Protein AF-A0A956H2G9-F1 (afdb_monomer_lite)

pLDDT: mean 86.88, std 14.09, range [49.81, 97.81]

Sequence (100 aa):
MPDQLQQAVLSLVERSGDGGVTMGKIVDSLVADGADEQAVELAIWDLIQRRRLTPNGFVCRKVRKSSGDTRSYEFVLIPWSPALDAQLELDLRHDKSQVR

Radius of gyration: 16.81 Å; chains: 1; bounding box: 60×24×40 Å

Secondary structure (DSSP, 8-state):
-HHHHHHHHHHHHHHHGGG-EEHHHHHHHHHHTT--HHHHHHHHHHHHHTTSEEEEEEEEEEEEETTEEEEEEEEEEEE--HHHHGGG------------

Structure (mmCIF, N/CA/C/O backbone):
data_AF-A0A956H2G9-F1
#
_entry.id   AF-A0A956H2G9-F1
#
loop_
_atom_site.group_PDB
_atom_site.id
_atom_site.type_symbol
_atom_site.label_atom_id
_atom_site.label_alt_id
_atom_site.label_comp_id
_atom_site.label_asym_id
_atom_site.label_entity_id
_atom_site.label_seq_id
_atom_site.pdbx_PDB_ins_code
_atom_site.Cartn_x
_atom_site.Cartn_y
_atom_site.Cartn_z
_atom_site.occupancy
_atom_site.B_iso_or_equiv
_atom_site.auth_seq_id
_atom_site.auth_comp_id
_atom_site.auth_asym_id
_atom_site.auth_atom_id
_atom_site.pdbx_PDB_model_num
ATOM 1 N N . MET A 1 1 ? -14.183 -13.835 -3.876 1.00 54.66 1 MET A N 1
ATOM 2 C CA . MET A 1 1 ? -14.185 -12.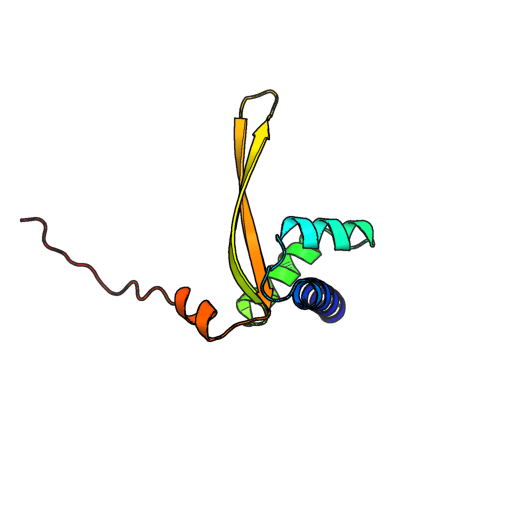667 -2.969 1.00 54.66 1 MET A CA 1
ATOM 3 C C . MET A 1 1 ? -12.803 -12.058 -2.722 1.00 54.66 1 MET A C 1
ATOM 5 O O . MET A 1 1 ? -12.757 -10.837 -2.796 1.00 54.66 1 MET A O 1
ATOM 9 N N . PRO A 1 2 ? -11.689 -12.802 -2.507 1.00 61.91 2 PRO A N 1
ATOM 10 C CA . PRO A 1 2 ? -10.349 -12.187 -2.441 1.00 61.91 2 PRO A CA 1
ATOM 11 C C . PRO A 1 2 ? -10.011 -11.339 -3.679 1.00 61.91 2 PRO A C 1
ATOM 13 O O . PRO A 1 2 ? -9.456 -10.253 -3.543 1.00 61.91 2 PRO A O 1
ATOM 16 N N . ASP A 1 3 ? -10.466 -11.760 -4.862 1.00 80.31 3 ASP A N 1
ATOM 17 C CA . ASP A 1 3 ? -10.247 -11.008 -6.101 1.00 80.31 3 ASP A CA 1
ATOM 18 C C . ASP A 1 3 ? -10.872 -9.605 -6.086 1.00 80.31 3 ASP A C 1
ATOM 20 O O . ASP A 1 3 ? -10.249 -8.669 -6.570 1.00 80.31 3 ASP A O 1
ATOM 24 N N . GLN A 1 4 ? -12.062 -9.408 -5.504 1.00 91.81 4 GLN A N 1
ATOM 25 C CA . GLN A 1 4 ? -12.719 -8.091 -5.504 1.00 91.81 4 GLN A CA 1
ATOM 26 C C . GLN A 1 4 ? -11.958 -7.083 -4.637 1.00 91.81 4 GLN A C 1
ATOM 28 O O . GLN A 1 4 ? -11.782 -5.933 -5.037 1.00 91.81 4 GLN A O 1
ATOM 33 N N . LEU A 1 5 ? -11.471 -7.525 -3.474 1.00 94.75 5 LEU A N 1
ATOM 34 C CA . LEU A 1 5 ? -10.682 -6.680 -2.584 1.00 94.75 5 LEU A CA 1
ATOM 35 C C . LEU A 1 5 ? -9.337 -6.320 -3.222 1.00 94.75 5 LEU A C 1
ATOM 37 O O . LEU A 1 5 ? -8.932 -5.161 -3.209 1.00 94.75 5 LEU A O 1
ATOM 41 N N . GLN A 1 6 ? -8.689 -7.291 -3.867 1.00 96.00 6 GLN A N 1
ATOM 42 C CA . GLN A 1 6 ? -7.461 -7.059 -4.624 1.00 96.00 6 GLN A CA 1
ATOM 43 C C . GLN A 1 6 ? -7.665 -6.075 -5.781 1.00 96.00 6 GLN A C 1
ATOM 45 O O . GLN A 1 6 ? -6.847 -5.176 -5.965 1.00 96.00 6 GLN A O 1
ATOM 50 N N . GLN A 1 7 ? -8.768 -6.186 -6.530 1.00 96.50 7 GLN A N 1
ATOM 51 C CA . GLN A 1 7 ? -9.097 -5.215 -7.579 1.00 96.50 7 GLN A CA 1
ATOM 52 C C . GLN A 1 7 ? -9.329 -3.809 -7.012 1.00 96.50 7 GLN A C 1
ATOM 54 O O . GLN A 1 7 ? -8.901 -2.828 -7.621 1.00 96.50 7 GLN A O 1
ATOM 59 N N . ALA A 1 8 ? -9.961 -3.689 -5.841 1.00 96.88 8 ALA A N 1
ATOM 60 C CA . ALA A 1 8 ? -10.164 -2.397 -5.191 1.00 96.88 8 ALA A CA 1
ATOM 61 C C . ALA A 1 8 ? -8.832 -1.755 -4.759 1.00 96.88 8 ALA A C 1
ATOM 63 O O . ALA A 1 8 ? -8.614 -0.568 -5.015 1.00 96.88 8 ALA A O 1
ATOM 64 N N . VAL A 1 9 ? -7.916 -2.547 -4.187 1.00 97.19 9 VAL A N 1
ATOM 65 C CA . VAL A 1 9 ? -6.550 -2.105 -3.854 1.00 97.19 9 VAL A CA 1
ATOM 66 C C . VAL A 1 9 ? -5.812 -1.636 -5.109 1.00 97.19 9 VAL A C 1
ATOM 68 O O . VAL A 1 9 ? -5.293 -0.520 -5.126 1.00 97.19 9 VAL A O 1
ATOM 71 N N . LEU A 1 10 ? -5.802 -2.443 -6.175 1.00 96.88 10 LEU A N 1
ATOM 72 C CA . LEU A 1 10 ? -5.156 -2.078 -7.441 1.00 96.88 10 LEU A CA 1
ATOM 73 C C . LEU A 1 10 ? -5.719 -0.772 -8.000 1.00 96.88 10 LEU A C 1
ATOM 75 O O . LEU A 1 10 ? -4.958 0.136 -8.319 1.00 96.88 10 LEU A O 1
ATOM 79 N N . SER A 1 11 ? -7.044 -0.629 -8.001 1.00 96.31 11 SER A N 1
ATOM 80 C CA . SER A 1 11 ? -7.715 0.581 -8.479 1.00 96.31 11 SER A CA 1
ATOM 81 C C . SER A 1 11 ? -7.304 1.834 -7.692 1.00 96.31 11 SER A C 1
ATOM 83 O O . SER A 1 11 ? -7.177 2.913 -8.267 1.00 96.31 11 SER A O 1
ATOM 85 N N . LEU A 1 12 ? -7.113 1.731 -6.371 1.00 96.50 12 LEU A N 1
ATOM 86 C CA . LEU A 1 12 ? -6.651 2.847 -5.532 1.00 96.50 12 LEU A CA 1
ATOM 87 C C . LEU A 1 12 ? -5.209 3.253 -5.854 1.00 96.50 12 LEU A C 1
ATOM 89 O O . LEU A 1 12 ? -4.896 4.447 -5.921 1.00 96.50 12 LEU A O 1
ATOM 93 N N . VAL A 1 13 ? -4.344 2.264 -6.060 1.00 96.19 13 VAL A N 1
ATOM 94 C CA . VAL A 1 13 ? -2.932 2.483 -6.373 1.00 96.19 13 VAL A CA 1
ATOM 95 C C . VAL A 1 13 ? -2.778 3.077 -7.776 1.00 96.19 13 VAL A C 1
ATOM 97 O O . VAL A 1 13 ? -2.087 4.080 -7.938 1.00 96.19 13 VAL A O 1
ATOM 100 N N . GLU A 1 14 ? -3.488 2.539 -8.770 1.00 94.44 14 GLU A N 1
ATOM 101 C CA . GLU A 1 14 ? -3.481 3.031 -10.155 1.00 94.44 14 GLU A CA 1
ATOM 102 C C . GLU A 1 14 ? -3.927 4.495 -10.254 1.00 94.44 14 GLU A C 1
ATOM 104 O O . GLU A 1 14 ? -3.295 5.287 -10.950 1.00 94.44 14 GLU A O 1
ATOM 109 N N . ARG A 1 15 ? -4.957 4.897 -9.494 1.00 94.06 15 ARG A N 1
ATOM 110 C CA . ARG A 1 15 ? -5.403 6.302 -9.432 1.00 94.06 15 ARG A CA 1
ATOM 111 C C . ARG A 1 15 ? -4.345 7.264 -8.886 1.00 94.06 15 ARG A C 1
ATOM 113 O O . ARG A 1 15 ? -4.420 8.455 -9.171 1.00 94.06 15 ARG A O 1
ATOM 120 N N . SER A 1 16 ? -3.404 6.772 -8.083 1.00 90.00 16 SER A N 1
ATOM 121 C CA . SER A 1 16 ? -2.352 7.592 -7.471 1.00 90.00 16 SER A CA 1
ATOM 122 C C . SER A 1 16 ? -1.120 7.744 -8.378 1.00 90.00 16 SER A C 1
ATOM 124 O O . SER A 1 16 ? -0.300 8.633 -8.145 1.00 90.00 16 SER A O 1
ATOM 126 N N . GLY A 1 17 ? -1.009 6.918 -9.428 1.00 82.62 17 GLY A N 1
ATOM 127 C CA . GLY A 1 17 ? 0.079 6.955 -10.407 1.00 82.62 17 GLY A CA 1
ATOM 128 C C . GLY A 1 17 ? 1.468 6.826 -9.775 1.00 82.62 17 GLY A C 1
ATOM 129 O O . GLY A 1 17 ? 1.650 6.155 -8.758 1.00 82.62 17 GLY A O 1
ATOM 130 N N . ASP A 1 18 ? 2.448 7.513 -10.364 1.00 81.12 18 ASP A N 1
ATOM 131 C CA . ASP A 1 18 ? 3.862 7.437 -9.964 1.00 81.12 18 ASP A CA 1
ATOM 132 C C . ASP A 1 18 ? 4.147 8.013 -8.566 1.00 81.12 18 ASP A C 1
ATOM 134 O O . ASP A 1 18 ? 5.189 7.727 -7.976 1.00 81.12 18 ASP A O 1
ATOM 138 N N . GLY A 1 19 ? 3.225 8.810 -8.013 1.00 86.00 19 GLY A N 1
ATOM 139 C CA . GLY A 1 19 ? 3.339 9.353 -6.655 1.00 86.00 19 GLY A CA 1
ATOM 140 C C . GLY A 1 19 ? 3.099 8.312 -5.559 1.00 86.00 19 GLY A C 1
ATOM 141 O O . GLY A 1 19 ? 3.509 8.519 -4.416 1.00 86.00 19 GLY A O 1
ATOM 142 N N . GLY A 1 20 ? 2.459 7.193 -5.909 1.00 93.25 20 GLY A N 1
ATOM 143 C CA . GLY A 1 20 ? 2.133 6.112 -4.992 1.00 93.25 20 GLY A CA 1
ATOM 144 C C . GLY A 1 20 ? 1.132 6.490 -3.902 1.00 93.25 20 GLY A C 1
ATOM 145 O O . GLY A 1 20 ? 0.652 7.619 -3.780 1.00 93.25 20 GLY A O 1
ATOM 146 N N . VAL A 1 21 ? 0.782 5.498 -3.095 1.00 96.62 21 VAL A N 1
ATOM 147 C CA . VAL A 1 21 ? -0.170 5.635 -1.995 1.00 96.62 21 VAL A CA 1
ATOM 148 C C . VAL A 1 21 ? 0.347 4.880 -0.780 1.00 96.62 21 VAL A C 1
ATOM 150 O O . VAL A 1 21 ? 0.888 3.784 -0.905 1.00 96.62 21 V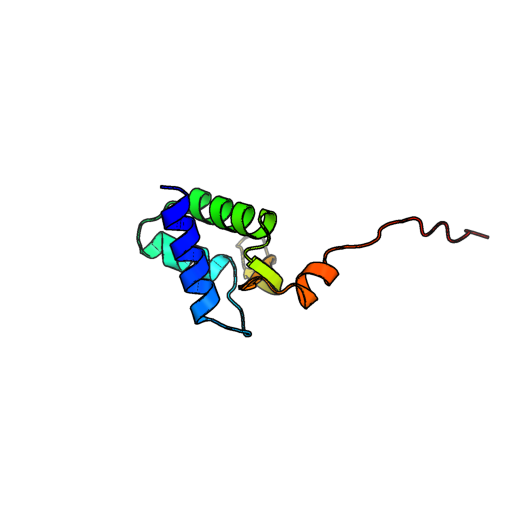AL A O 1
ATOM 153 N N . THR A 1 22 ? 0.224 5.467 0.409 1.00 96.38 22 THR A N 1
ATOM 154 C CA . THR A 1 22 ? 0.658 4.771 1.624 1.00 96.38 22 THR A CA 1
ATOM 155 C C . THR A 1 22 ? -0.281 3.609 1.936 1.00 96.38 22 THR A C 1
ATOM 157 O O . THR A 1 22 ? -1.489 3.710 1.700 1.00 96.38 22 THR A O 1
ATOM 160 N N . MET A 1 23 ? 0.255 2.519 2.492 1.00 95.94 23 MET A N 1
ATOM 161 C CA . MET A 1 23 ? -0.553 1.366 2.911 1.00 95.94 23 MET A CA 1
ATOM 162 C C . MET A 1 23 ? -1.718 1.776 3.815 1.00 95.94 23 MET A C 1
ATOM 164 O O . MET A 1 23 ? -2.849 1.376 3.555 1.00 95.94 23 MET A O 1
ATOM 168 N N . GLY A 1 24 ? -1.472 2.640 4.805 1.00 95.75 24 GLY A N 1
ATOM 169 C CA . GLY A 1 24 ? -2.511 3.124 5.709 1.00 95.75 24 GLY A CA 1
ATOM 170 C C . GLY A 1 24 ? -3.641 3.842 4.975 1.00 95.75 24 GLY A C 1
ATOM 171 O O . GLY A 1 24 ? -4.801 3.582 5.251 1.00 95.75 24 GLY A O 1
ATOM 172 N N . LYS A 1 25 ? -3.341 4.654 3.951 1.00 96.38 25 LYS A N 1
ATOM 173 C CA . LYS A 1 25 ? -4.383 5.341 3.169 1.00 96.38 25 LYS A CA 1
ATOM 174 C C . LYS A 1 25 ? -5.250 4.368 2.359 1.00 96.38 25 LYS A C 1
ATOM 176 O O . LYS A 1 25 ? -6.430 4.644 2.154 1.00 96.38 25 LYS A O 1
ATOM 181 N N . ILE A 1 26 ? -4.685 3.254 1.887 1.00 97.56 26 ILE A N 1
ATOM 182 C CA . ILE A 1 26 ? -5.460 2.193 1.224 1.00 97.56 26 ILE A CA 1
ATOM 183 C C . ILE A 1 26 ? -6.390 1.523 2.237 1.00 97.56 26 ILE A C 1
ATOM 185 O O . ILE A 1 26 ? -7.584 1.397 1.969 1.00 97.56 26 ILE A O 1
ATOM 189 N N . VAL A 1 27 ? -5.842 1.125 3.389 1.00 97.56 27 VAL A N 1
ATOM 190 C CA . VAL A 1 27 ? -6.590 0.480 4.476 1.00 97.56 27 VAL A CA 1
ATOM 191 C C . VAL A 1 27 ? -7.730 1.379 4.946 1.00 97.56 27 VAL A C 1
ATOM 193 O O . VAL A 1 27 ? -8.882 0.963 4.877 1.00 97.56 27 VAL A O 1
ATOM 196 N N . ASP A 1 28 ? -7.436 2.633 5.293 1.00 97.38 28 ASP A N 1
ATOM 197 C CA . ASP A 1 28 ? -8.422 3.623 5.737 1.00 97.38 28 ASP A CA 1
ATOM 198 C C . ASP A 1 28 ? -9.568 3.779 4.724 1.00 97.38 28 ASP A C 1
ATOM 200 O O . ASP A 1 28 ? -10.738 3.806 5.104 1.00 97.38 28 ASP A O 1
ATOM 204 N N . SER A 1 29 ? -9.247 3.856 3.424 1.00 97.69 29 SER A N 1
ATOM 205 C CA . SER A 1 29 ? -10.255 4.014 2.370 1.00 97.69 29 SER A CA 1
ATOM 206 C C . SER A 1 29 ? -11.178 2.802 2.267 1.00 97.69 29 SER A C 1
ATOM 208 O O . SER A 1 29 ? -12.382 2.975 2.131 1.00 97.69 29 SER A O 1
ATOM 210 N N . LEU A 1 30 ? -10.634 1.583 2.310 1.00 97.56 30 LEU A N 1
ATOM 211 C CA . LEU A 1 30 ? -11.431 0.366 2.132 1.00 97.56 30 LEU A CA 1
ATOM 212 C C . LEU A 1 30 ? -12.204 -0.009 3.401 1.00 97.56 30 LEU A C 1
ATOM 214 O O . LEU A 1 30 ? -13.322 -0.511 3.306 1.00 97.56 30 LEU A O 1
ATOM 218 N N . VAL A 1 31 ? -11.654 0.280 4.582 1.00 97.81 31 VAL A N 1
ATOM 219 C CA . VAL A 1 31 ? -12.365 0.129 5.860 1.00 97.81 31 VAL A CA 1
ATOM 220 C C . VAL A 1 31 ? -13.537 1.107 5.943 1.00 97.81 31 VAL A C 1
ATOM 222 O O . VAL A 1 31 ? -14.621 0.720 6.376 1.00 97.81 31 VAL A O 1
ATOM 225 N N . ALA A 1 32 ? -13.370 2.347 5.466 1.00 97.38 32 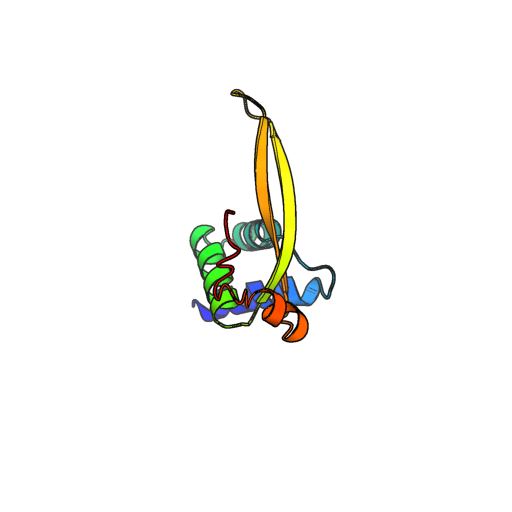ALA A N 1
ATOM 226 C CA . ALA A 1 32 ? -14.474 3.305 5.370 1.00 97.38 32 ALA A CA 1
ATOM 227 C C . ALA A 1 32 ? -15.614 2.811 4.455 1.00 97.38 32 ALA A C 1
ATOM 229 O O . ALA A 1 32 ? -16.778 3.110 4.722 1.00 97.38 32 ALA A O 1
ATOM 230 N N . ASP A 1 33 ? -15.291 2.003 3.440 1.00 95.56 33 ASP A N 1
ATOM 231 C CA . ASP A 1 33 ? -16.251 1.341 2.546 1.00 95.56 33 ASP A CA 1
ATOM 232 C C . ASP A 1 33 ? -16.810 0.013 3.117 1.00 95.56 33 ASP A C 1
ATOM 234 O O . ASP A 1 33 ? -17.601 -0.670 2.462 1.00 95.56 33 ASP A O 1
ATOM 238 N N . GLY A 1 34 ? -16.435 -0.357 4.348 1.00 96.62 34 GLY A N 1
ATOM 239 C CA . GLY A 1 34 ? -16.959 -1.516 5.078 1.00 96.62 34 GLY A CA 1
ATOM 240 C C . GLY A 1 34 ? -16.134 -2.801 4.958 1.00 96.62 34 GLY A C 1
ATOM 241 O O . GLY A 1 34 ? -16.619 -3.866 5.345 1.00 96.62 34 GLY A O 1
ATOM 242 N N . ALA A 1 35 ? -14.912 -2.738 4.421 1.00 97.12 35 ALA A N 1
ATOM 243 C CA . ALA A 1 35 ? -14.004 -3.882 4.407 1.00 97.12 35 ALA A CA 1
ATOM 244 C C . ALA A 1 35 ? -13.393 -4.150 5.794 1.00 97.12 35 ALA A C 1
ATOM 246 O O . ALA A 1 35 ? -13.232 -3.248 6.614 1.00 97.12 35 ALA A O 1
ATOM 247 N N . ASP A 1 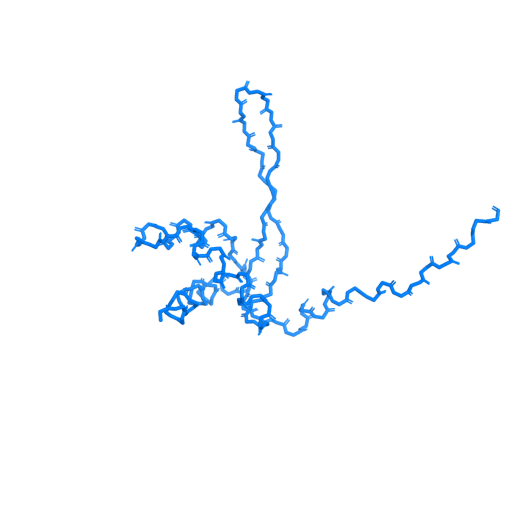36 ? -13.010 -5.403 6.035 1.00 97.06 36 ASP A N 1
ATOM 248 C CA . ASP A 1 36 ? -12.227 -5.786 7.210 1.00 97.06 36 ASP A CA 1
ATOM 249 C C . ASP A 1 36 ? -10.759 -5.352 7.056 1.00 97.06 36 ASP A C 1
ATOM 251 O O . ASP A 1 36 ? -10.141 -5.596 6.017 1.00 97.06 36 ASP A O 1
ATOM 255 N N . GLU A 1 37 ? -10.200 -4.725 8.093 1.00 97.19 37 GLU A N 1
ATOM 256 C CA . GLU A 1 37 ? -8.838 -4.173 8.091 1.00 97.19 37 GLU A CA 1
ATOM 257 C C . GLU A 1 37 ? -7.785 -5.251 7.799 1.00 97.19 37 GLU A C 1
ATOM 259 O O . GLU A 1 37 ? -6.982 -5.109 6.873 1.00 97.19 37 GLU A O 1
ATOM 264 N N . GLN A 1 38 ? -7.835 -6.371 8.527 1.00 96.69 38 GLN A N 1
ATOM 265 C CA . GLN A 1 38 ? -6.875 -7.461 8.371 1.00 96.69 38 GLN A CA 1
ATOM 266 C C . GLN A 1 38 ? -6.965 -8.086 6.973 1.00 96.69 38 GLN A C 1
ATOM 268 O O . GLN A 1 38 ? -5.944 -8.408 6.359 1.00 96.69 38 GLN A O 1
ATOM 273 N N . ALA A 1 39 ? -8.178 -8.238 6.438 1.00 96.94 39 ALA A N 1
ATOM 274 C CA . ALA A 1 39 ? -8.385 -8.726 5.082 1.00 96.94 39 ALA A CA 1
ATOM 275 C C . ALA A 1 39 ? -7.761 -7.797 4.026 1.00 96.94 39 ALA A C 1
ATOM 277 O O . ALA A 1 39 ? -7.184 -8.290 3.052 1.00 96.94 39 ALA A O 1
ATOM 278 N N . VAL A 1 40 ? -7.837 -6.473 4.214 1.00 97.69 40 VAL A N 1
ATOM 279 C CA . VAL A 1 40 ? -7.204 -5.495 3.312 1.00 97.69 40 VAL A CA 1
ATOM 280 C C . VAL A 1 40 ? -5.685 -5.625 3.359 1.00 97.69 40 VAL A C 1
ATOM 282 O O . VAL A 1 40 ? -5.050 -5.718 2.307 1.00 97.69 40 VAL A O 1
ATOM 285 N N . GLU A 1 41 ? -5.094 -5.683 4.553 1.00 96.69 41 GLU A N 1
ATOM 286 C CA . GLU A 1 41 ? -3.644 -5.831 4.704 1.00 96.69 41 GLU A CA 1
ATOM 287 C C . GLU A 1 41 ? -3.131 -7.116 4.046 1.00 96.69 41 GLU A C 1
ATOM 289 O O . GLU A 1 41 ? -2.160 -7.089 3.288 1.00 96.69 41 GLU A O 1
ATOM 294 N N . LEU A 1 42 ? -3.812 -8.244 4.271 1.00 96.81 42 LEU A N 1
ATOM 295 C CA . LEU A 1 42 ? -3.462 -9.520 3.644 1.00 96.81 42 LEU A CA 1
ATOM 296 C C . LEU A 1 42 ? -3.583 -9.466 2.116 1.00 96.81 42 LEU A C 1
ATOM 298 O O . LEU A 1 42 ? -2.732 -10.019 1.418 1.00 96.81 42 LEU A O 1
ATOM 302 N N . ALA A 1 43 ? -4.599 -8.781 1.584 1.00 97.25 43 ALA A N 1
ATOM 303 C CA . ALA A 1 43 ? -4.744 -8.590 0.143 1.00 97.25 43 ALA A CA 1
ATOM 304 C C . ALA A 1 43 ? -3.601 -7.749 -0.446 1.00 97.25 43 ALA A C 1
ATOM 306 O O . ALA A 1 43 ? -3.094 -8.079 -1.519 1.00 97.25 43 ALA A O 1
ATOM 307 N N . ILE A 1 44 ? -3.157 -6.701 0.257 1.00 96.69 44 ILE A N 1
ATOM 308 C CA . ILE A 1 44 ? -1.987 -5.907 -0.141 1.00 96.69 44 ILE A CA 1
ATOM 309 C C . ILE A 1 44 ? -0.733 -6.790 -0.181 1.00 96.69 44 ILE A C 1
ATOM 311 O O . ILE A 1 44 ? 0.004 -6.763 -1.169 1.00 96.69 44 ILE A O 1
ATOM 315 N N . TRP A 1 45 ? -0.507 -7.606 0.852 1.00 95.69 45 TRP A N 1
ATOM 316 C CA . TRP A 1 45 ? 0.644 -8.508 0.902 1.00 95.69 45 TRP A CA 1
ATOM 317 C C . TRP A 1 45 ? 0.647 -9.535 -0.231 1.00 95.69 45 TRP A C 1
ATOM 319 O O . TRP A 1 45 ? 1.685 -9.728 -0.865 1.00 95.69 45 TRP A O 1
ATOM 329 N N . ASP A 1 46 ? -0.496 -10.153 -0.534 1.00 95.88 46 ASP A N 1
ATOM 330 C CA . ASP A 1 46 ? -0.618 -11.103 -1.650 1.00 95.88 46 ASP A CA 1
ATOM 331 C C . ASP A 1 46 ? -0.343 -10.419 -3.003 1.00 95.88 46 ASP A C 1
ATOM 333 O O . ASP A 1 46 ? 0.344 -10.977 -3.858 1.00 95.88 46 ASP A O 1
ATOM 337 N N . LEU A 1 47 ? -0.781 -9.169 -3.190 1.00 96.06 47 LEU A N 1
ATOM 338 C CA . LEU A 1 47 ? -0.483 -8.397 -4.401 1.00 96.06 47 LEU A CA 1
ATOM 339 C C . LEU A 1 47 ? 1.005 -8.049 -4.542 1.00 96.06 47 LEU A C 1
ATOM 341 O O . LEU A 1 47 ? 1.532 -8.098 -5.655 1.00 96.06 47 LEU A O 1
ATOM 345 N N . ILE A 1 48 ? 1.696 -7.732 -3.445 1.00 93.69 48 ILE A N 1
ATOM 346 C CA . ILE A 1 48 ? 3.153 -7.530 -3.454 1.00 93.69 48 ILE A CA 1
ATOM 347 C C . ILE A 1 48 ? 3.857 -8.843 -3.825 1.00 93.69 48 ILE A C 1
ATOM 349 O O . ILE A 1 48 ? 4.671 -8.866 -4.745 1.00 93.69 48 ILE A O 1
ATOM 353 N N . GLN A 1 49 ? 3.495 -9.958 -3.181 1.00 91.94 49 GLN A N 1
ATOM 354 C CA . GLN A 1 49 ? 4.085 -11.278 -3.458 1.00 91.94 49 GLN A CA 1
ATOM 355 C C . GLN A 1 49 ? 3.892 -11.716 -4.914 1.00 91.94 49 GLN A C 1
ATOM 357 O O . GLN A 1 49 ? 4.780 -12.322 -5.513 1.00 91.94 49 GLN A O 1
ATOM 362 N N . ARG A 1 50 ? 2.744 -11.379 -5.508 1.00 93.50 50 ARG A N 1
ATOM 363 C CA . ARG A 1 50 ? 2.417 -11.675 -6.910 1.00 93.50 50 ARG A CA 1
ATOM 364 C C . ARG A 1 50 ? 2.965 -10.654 -7.902 1.00 93.50 50 ARG A C 1
ATOM 366 O O . ARG A 1 50 ? 2.587 -10.718 -9.072 1.00 93.50 50 ARG A O 1
ATOM 373 N N . ARG A 1 51 ? 3.816 -9.715 -7.466 1.00 93.19 51 ARG A N 1
ATOM 374 C CA . ARG A 1 51 ? 4.377 -8.656 -8.320 1.00 93.19 51 ARG A CA 1
ATOM 375 C C . ARG A 1 51 ? 3.287 -7.867 -9.053 1.00 93.19 51 ARG A C 1
ATOM 377 O O . ARG A 1 51 ? 3.343 -7.628 -10.255 1.00 93.19 51 ARG A O 1
ATOM 384 N N . ARG A 1 52 ? 2.231 -7.509 -8.324 1.00 94.88 52 ARG A N 1
ATOM 385 C CA . ARG A 1 52 ? 1.152 -6.624 -8.792 1.00 94.88 52 ARG A CA 1
ATOM 386 C C . ARG A 1 52 ? 1.258 -5.222 -8.199 1.00 94.88 52 ARG A C 1
ATOM 388 O O . ARG A 1 52 ? 0.690 -4.290 -8.760 1.00 94.88 52 ARG A O 1
ATOM 395 N N . LEU A 1 53 ? 2.028 -5.074 -7.124 1.00 94.62 53 LEU A N 1
ATOM 396 C CA . LEU A 1 53 ? 2.398 -3.811 -6.495 1.00 94.62 53 LEU A CA 1
ATOM 397 C C . LEU A 1 53 ? 3.907 -3.791 -6.260 1.00 94.62 53 LEU A C 1
ATOM 399 O O . LEU A 1 53 ? 4.490 -4.835 -5.969 1.00 94.62 53 LEU A O 1
ATOM 403 N N . THR A 1 54 ? 4.516 -2.609 -6.328 1.00 93.56 54 THR A N 1
ATOM 404 C CA . THR A 1 54 ? 5.918 -2.408 -5.937 1.00 93.56 54 THR A CA 1
ATOM 405 C C . THR A 1 54 ? 5.978 -1.459 -4.738 1.00 93.56 54 THR A C 1
ATOM 407 O O . THR A 1 54 ? 5.465 -0.339 -4.824 1.00 93.56 54 THR A O 1
ATOM 410 N N . PRO A 1 55 ? 6.594 -1.865 -3.612 1.00 92.81 55 PRO A N 1
ATOM 411 C CA . PRO A 1 55 ? 6.996 -0.936 -2.563 1.00 92.81 55 PRO A CA 1
ATOM 412 C C . PRO A 1 55 ? 8.012 0.076 -3.107 1.00 92.81 55 PRO A C 1
ATOM 414 O O . PRO A 1 55 ? 9.107 -0.298 -3.514 1.00 92.81 55 PRO A O 1
ATOM 417 N N . ASN A 1 56 ? 7.654 1.359 -3.113 1.00 90.94 56 ASN A N 1
ATOM 418 C CA . ASN A 1 56 ? 8.466 2.451 -3.649 1.00 90.94 56 ASN A CA 1
ATOM 419 C C . ASN A 1 56 ? 8.652 3.550 -2.593 1.00 90.94 56 ASN A C 1
ATOM 421 O O . ASN A 1 56 ? 8.098 4.646 -2.681 1.00 90.94 56 ASN A O 1
ATOM 425 N N . GLY A 1 57 ? 9.421 3.218 -1.555 1.00 89.31 57 GLY A N 1
ATOM 426 C CA . GLY A 1 57 ? 9.719 4.102 -0.429 1.00 89.31 57 GLY A CA 1
ATOM 427 C C . GLY A 1 57 ? 8.860 3.845 0.810 1.00 89.31 57 GLY A C 1
ATOM 428 O O . GLY A 1 57 ? 8.077 2.896 0.885 1.00 89.31 57 GLY A O 1
ATOM 429 N N . PHE A 1 58 ? 9.045 4.695 1.820 1.00 91.56 58 PHE A N 1
ATOM 430 C CA . PHE A 1 58 ? 8.344 4.597 3.095 1.00 91.56 58 PHE A CA 1
ATOM 431 C C . PHE A 1 58 ? 8.047 5.977 3.680 1.00 91.56 58 PHE A C 1
ATOM 433 O O . PHE A 1 58 ? 8.784 6.940 3.464 1.00 91.56 58 PHE A O 1
ATOM 440 N N . VAL A 1 59 ? 6.987 6.057 4.479 1.00 92.56 59 VAL A N 1
ATOM 441 C CA . VAL A 1 59 ? 6.676 7.226 5.303 1.00 92.56 59 VAL A CA 1
ATOM 442 C C . VAL A 1 59 ? 6.988 6.896 6.754 1.00 92.56 59 VAL A C 1
ATOM 444 O O . VAL A 1 59 ? 6.565 5.866 7.271 1.00 92.56 59 VAL A O 1
ATOM 447 N N . CYS A 1 60 ? 7.713 7.790 7.425 1.00 93.50 60 CYS A N 1
ATOM 448 C CA . CYS A 1 60 ? 7.910 7.749 8.870 1.00 93.50 60 CYS A CA 1
ATOM 449 C C . CYS A 1 60 ? 6.961 8.748 9.532 1.00 93.50 60 CYS A C 1
ATOM 451 O O . CYS A 1 60 ? 7.027 9.950 9.268 1.00 93.50 60 CYS A O 1
ATOM 453 N N . ARG A 1 61 ? 6.097 8.262 10.422 1.00 89.06 61 ARG A N 1
ATOM 454 C CA . ARG A 1 61 ? 5.210 9.098 11.232 1.00 89.06 61 ARG A CA 1
ATOM 455 C C . ARG A 1 61 ? 5.638 9.048 12.685 1.00 89.06 61 ARG A C 1
ATOM 457 O O . ARG A 1 61 ? 5.829 7.977 13.260 1.00 89.06 61 ARG A O 1
ATOM 464 N N . LYS A 1 62 ? 5.746 10.221 13.301 1.00 90.38 62 LYS A N 1
ATOM 465 C CA . LYS A 1 62 ? 5.930 10.344 14.745 1.00 90.38 62 LYS A CA 1
ATOM 466 C C . LYS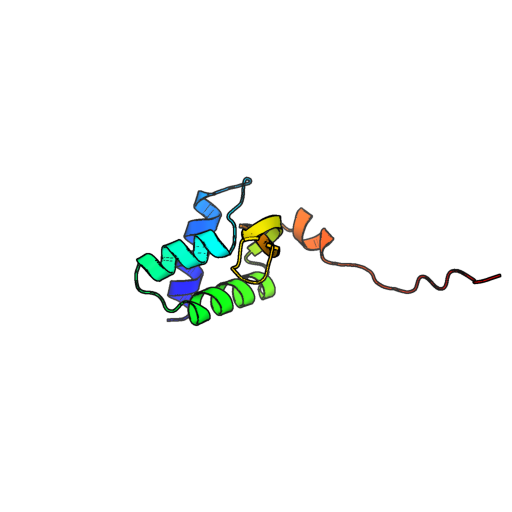 A 1 62 ? 4.554 10.375 15.406 1.00 90.38 62 LYS A C 1
ATOM 468 O O . LYS A 1 62 ? 3.789 11.309 15.195 1.00 90.38 62 LYS A O 1
ATOM 473 N N . VAL A 1 63 ? 4.249 9.350 16.193 1.00 86.69 63 VAL A N 1
ATOM 474 C CA . VAL A 1 63 ? 2.984 9.200 16.914 1.00 86.69 63 VAL A CA 1
ATOM 475 C C . VAL A 1 63 ? 3.230 9.510 18.382 1.00 86.69 63 VAL A C 1
ATOM 477 O O . VAL A 1 63 ? 4.043 8.857 19.038 1.00 86.69 63 VAL A O 1
ATOM 480 N N . ARG A 1 64 ? 2.523 10.511 18.904 1.00 87.81 64 ARG A N 1
ATOM 481 C CA . ARG A 1 64 ? 2.594 10.877 20.318 1.00 87.81 64 ARG A CA 1
ATOM 482 C C . ARG A 1 64 ? 1.642 9.988 21.112 1.00 87.81 64 ARG A C 1
ATOM 484 O O . ARG A 1 64 ? 0.442 9.998 20.854 1.00 87.81 64 ARG A O 1
ATOM 491 N N . LYS A 1 65 ? 2.169 9.228 22.070 1.00 85.00 65 LYS A N 1
ATOM 492 C CA . LYS A 1 65 ? 1.386 8.425 23.020 1.00 85.00 65 LYS A CA 1
ATOM 493 C C . LYS A 1 65 ? 1.578 8.973 24.433 1.00 85.00 65 LYS A C 1
ATOM 495 O O . LYS A 1 65 ? 2.546 9.681 24.708 1.00 85.00 65 LYS A O 1
ATOM 500 N N . SER A 1 66 ? 0.670 8.633 25.346 1.00 81.88 66 SER A N 1
ATOM 501 C CA . SER A 1 66 ? 0.787 8.997 26.768 1.00 81.88 66 SER A CA 1
ATOM 502 C C . SER A 1 66 ? 2.087 8.485 27.403 1.00 81.88 66 SER A C 1
ATOM 504 O O . SER A 1 66 ? 2.622 9.126 28.300 1.00 81.88 66 SER A O 1
ATOM 506 N N . SER A 1 67 ? 2.626 7.372 26.897 1.00 83.25 67 SER A N 1
ATOM 507 C CA . SER A 1 67 ? 3.887 6.759 27.327 1.00 83.25 67 SER A CA 1
ATOM 508 C C . SER A 1 67 ? 5.136 7.285 26.603 1.00 83.25 67 SER A C 1
ATOM 510 O O . SER A 1 67 ? 6.222 6.755 26.822 1.00 83.25 67 SER A O 1
ATOM 512 N N . GLY A 1 68 ? 5.002 8.276 25.715 1.00 83.50 68 GLY A N 1
ATOM 513 C CA . GLY A 1 68 ? 6.107 8.850 24.943 1.00 83.50 68 GLY A CA 1
ATOM 514 C C . GLY A 1 68 ? 5.896 8.822 23.429 1.00 83.50 68 GLY A C 1
ATOM 515 O O . GLY A 1 68 ? 4.855 8.413 22.913 1.00 83.50 68 GLY A O 1
ATOM 516 N N . ASP A 1 69 ? 6.910 9.282 22.701 1.00 86.44 69 ASP A N 1
ATOM 517 C CA . ASP A 1 69 ? 6.873 9.358 21.244 1.00 86.44 69 ASP A CA 1
ATOM 518 C C . ASP A 1 69 ? 7.303 8.026 20.615 1.00 86.44 69 ASP A C 1
ATOM 520 O O . ASP A 1 69 ? 8.385 7.514 20.891 1.00 86.44 69 ASP A O 1
ATOM 524 N N . THR A 1 70 ? 6.474 7.477 19.728 1.00 89.31 70 THR A N 1
ATOM 525 C CA . THR A 1 70 ? 6.787 6.279 18.932 1.00 89.31 70 THR A CA 1
ATOM 526 C C . THR A 1 70 ? 6.919 6.658 17.458 1.00 89.31 70 THR A C 1
ATOM 528 O O . THR A 1 70 ? 6.250 7.577 16.989 1.00 89.31 70 THR A O 1
ATOM 531 N N . ARG A 1 71 ? 7.777 5.966 16.704 1.00 89.94 71 ARG A N 1
ATOM 532 C CA . ARG A 1 71 ? 7.841 6.097 15.240 1.00 89.94 71 ARG A CA 1
ATOM 533 C C . ARG A 1 71 ? 7.138 4.911 14.592 1.00 89.94 71 ARG A C 1
ATOM 535 O O . ARG A 1 71 ? 7.399 3.778 14.978 1.00 89.94 71 ARG A O 1
ATOM 542 N N . SER A 1 72 ? 6.272 5.190 13.627 1.00 88.31 72 SER A N 1
ATOM 543 C CA . SER A 1 72 ? 5.644 4.193 12.763 1.00 88.31 72 SER A CA 1
ATOM 544 C C . SER A 1 72 ? 6.171 4.366 11.349 1.00 88.31 72 SER A C 1
ATOM 546 O O . SER A 1 72 ? 6.291 5.499 10.882 1.00 88.31 72 SER A O 1
ATOM 548 N N . TYR A 1 73 ? 6.477 3.260 10.684 1.00 91.25 73 TYR A N 1
ATOM 549 C CA . TYR A 1 73 ? 6.930 3.245 9.299 1.00 91.25 73 TYR A CA 1
ATOM 550 C C . TYR A 1 73 ? 5.916 2.463 8.471 1.00 91.25 73 TYR A C 1
ATOM 552 O O . TYR A 1 73 ? 5.479 1.398 8.896 1.00 91.25 73 TYR A O 1
ATOM 560 N N . GLU A 1 74 ? 5.544 2.986 7.308 1.00 93.12 74 GLU A N 1
ATOM 561 C CA . GLU A 1 74 ? 4.650 2.306 6.365 1.00 93.12 74 GLU A CA 1
ATOM 562 C C . GLU A 1 74 ? 5.183 2.435 4.940 1.00 93.12 74 GLU A C 1
ATOM 564 O O . GLU A 1 74 ? 5.835 3.430 4.607 1.00 93.12 74 GLU A O 1
ATOM 569 N N . PHE A 1 75 ? 4.900 1.444 4.095 1.00 94.31 75 PHE A N 1
ATOM 570 C CA . PHE A 1 75 ? 5.286 1.495 2.691 1.00 94.31 75 PHE A CA 1
ATOM 571 C C . PHE A 1 75 ? 4.424 2.472 1.897 1.00 94.31 75 PHE A C 1
ATOM 573 O O . PHE A 1 75 ? 3.229 2.644 2.159 1.00 94.31 75 PHE A O 1
ATOM 580 N N . VAL A 1 76 ? 5.045 3.061 0.879 1.00 95.50 76 VAL A N 1
ATOM 581 C CA . VAL A 1 76 ? 4.354 3.694 -0.245 1.00 95.50 76 VAL A CA 1
ATOM 582 C C . VAL A 1 76 ? 4.298 2.674 -1.375 1.00 95.50 76 VAL A C 1
ATOM 584 O O . VAL A 1 76 ? 5.318 2.091 -1.733 1.00 95.50 76 VAL A O 1
ATOM 587 N N . LEU A 1 77 ? 3.109 2.434 -1.915 1.00 96.12 77 LEU A N 1
ATOM 588 C CA . LEU A 1 77 ? 2.863 1.445 -2.956 1.00 96.12 77 LEU A CA 1
ATOM 589 C C . LEU A 1 77 ? 2.526 2.138 -4.273 1.00 96.12 77 LEU A C 1
ATOM 591 O O . LEU A 1 77 ? 1.709 3.058 -4.308 1.00 96.12 77 LEU A O 1
ATOM 595 N N . ILE A 1 78 ? 3.145 1.664 -5.348 1.00 95.31 78 ILE A N 1
ATOM 596 C CA . ILE A 1 78 ? 2.857 2.043 -6.737 1.00 95.31 78 ILE A CA 1
ATOM 597 C C . ILE A 1 78 ? 2.395 0.805 -7.520 1.00 95.31 78 ILE A C 1
ATOM 599 O O . ILE A 1 78 ? 2.588 -0.325 -7.041 1.00 95.31 78 ILE A O 1
ATOM 603 N N . PRO A 1 79 ? 1.812 0.975 -8.726 1.00 95.19 79 PRO A N 1
ATOM 604 C CA . PRO A 1 79 ? 1.621 -0.147 -9.636 1.00 95.19 79 PRO A CA 1
ATOM 605 C C . PRO A 1 79 ? 2.953 -0.864 -9.867 1.00 95.19 79 PRO A C 1
ATOM 607 O O . PRO A 1 79 ? 4.011 -0.231 -9.829 1.00 95.19 79 PRO A O 1
ATOM 610 N N . TRP A 1 80 ? 2.910 -2.181 -10.076 1.00 94.06 80 TRP A N 1
ATOM 611 C CA . TRP A 1 80 ? 4.142 -2.944 -10.249 1.00 94.06 80 TRP A CA 1
ATOM 612 C C . TRP A 1 80 ? 5.026 -2.356 -11.353 1.00 94.06 80 TRP A C 1
ATOM 614 O O . TRP A 1 80 ? 4.585 -2.149 -12.485 1.00 94.06 80 TRP A O 1
ATOM 624 N N . SER A 1 81 ? 6.285 -2.112 -11.004 1.00 90.38 81 SER A N 1
ATOM 625 C CA . SER A 1 81 ? 7.301 -1.592 -11.907 1.00 90.38 81 SER A CA 1
ATOM 626 C C . SER A 1 81 ? 8.483 -2.553 -11.913 1.00 90.38 81 SER A C 1
ATOM 628 O O . SER A 1 81 ? 9.199 -2.617 -10.915 1.00 90.38 81 SER A O 1
ATOM 630 N N . PRO A 1 82 ? 8.750 -3.267 -13.022 1.00 87.69 82 PRO A N 1
ATOM 631 C CA . PRO A 1 82 ? 9.878 -4.195 -13.109 1.00 87.69 82 PRO A CA 1
ATOM 632 C C . PRO A 1 82 ? 11.225 -3.536 -12.782 1.00 87.69 82 PRO A C 1
ATOM 634 O O . PRO A 1 82 ? 12.093 -4.155 -12.175 1.00 87.69 82 PRO A O 1
ATOM 637 N N . ALA A 1 83 ? 11.392 -2.266 -13.168 1.00 86.38 83 ALA A N 1
ATOM 638 C CA . ALA A 1 83 ? 12.623 -1.513 -12.945 1.00 86.38 83 ALA A CA 1
ATOM 639 C C . ALA A 1 83 ? 12.883 -1.229 -11.457 1.00 86.38 83 ALA A C 1
ATOM 641 O O . ALA A 1 83 ? 14.036 -1.200 -11.031 1.00 86.38 83 ALA A O 1
ATOM 642 N N . LEU A 1 84 ? 11.820 -1.024 -10.674 1.00 83.19 84 LEU A N 1
ATOM 643 C CA . LEU A 1 84 ? 11.906 -0.765 -9.235 1.00 83.19 84 LEU A CA 1
ATOM 644 C C . LEU A 1 84 ? 11.823 -2.063 -8.419 1.00 83.19 84 LEU A C 1
ATOM 646 O O . LEU A 1 84 ? 12.478 -2.178 -7.392 1.00 83.19 84 LEU A O 1
ATOM 650 N N . ASP A 1 85 ? 11.095 -3.072 -8.901 1.00 80.75 85 ASP A N 1
ATOM 651 C CA . ASP A 1 85 ? 11.000 -4.399 -8.277 1.00 80.75 85 ASP A CA 1
ATOM 652 C C . ASP A 1 85 ? 12.367 -5.095 -8.217 1.00 80.75 85 ASP A C 1
ATOM 654 O O . ASP A 1 85 ? 12.723 -5.681 -7.198 1.00 80.75 85 ASP A O 1
ATOM 658 N N . ALA A 1 86 ? 13.188 -4.938 -9.262 1.00 71.88 86 ALA A N 1
ATOM 659 C CA . ALA A 1 86 ? 14.556 -5.454 -9.294 1.00 71.88 86 ALA A CA 1
ATOM 660 C C . ALA A 1 86 ? 15.459 -4.862 -8.193 1.00 71.88 86 ALA A C 1
ATOM 662 O O . ALA A 1 86 ? 16.446 -5.485 -7.813 1.00 71.88 86 ALA A O 1
ATOM 663 N N . GLN A 1 87 ? 15.127 -3.689 -7.634 1.00 66.62 87 GLN A N 1
ATOM 664 C CA . GLN A 1 87 ? 15.873 -3.107 -6.508 1.00 66.62 87 GLN A CA 1
ATOM 665 C C . GLN A 1 87 ? 15.665 -3.885 -5.200 1.00 66.62 87 GLN A C 1
ATOM 667 O O . GLN A 1 87 ? 16.480 -3.770 -4.285 1.00 66.62 87 GLN A O 1
ATOM 672 N N . LEU A 1 88 ? 14.587 -4.670 -5.102 1.00 63.56 88 LEU A N 1
ATOM 673 C CA . LEU A 1 88 ? 14.300 -5.534 -3.956 1.00 63.56 88 LEU A CA 1
ATOM 674 C C . LEU A 1 88 ? 15.025 -6.882 -4.049 1.00 63.56 88 LEU A C 1
ATOM 676 O O . LEU A 1 88 ? 15.105 -7.597 -3.048 1.00 63.56 88 LEU A O 1
ATOM 680 N N . GLU A 1 89 ? 15.595 -7.220 -5.211 1.00 64.69 89 GLU A N 1
ATOM 681 C CA . GLU A 1 89 ? 16.521 -8.342 -5.359 1.00 64.69 89 GLU A CA 1
ATOM 682 C C . GLU A 1 89 ? 17.883 -7.954 -4.759 1.00 64.69 89 GLU A C 1
ATOM 684 O O . GLU A 1 89 ? 18.865 -7.686 -5.448 1.00 64.69 89 GLU A O 1
ATOM 689 N N . LEU A 1 90 ? 17.936 -7.889 -3.426 1.00 56.97 90 LEU A N 1
ATOM 690 C CA . LEU A 1 90 ? 19.187 -7.806 -2.682 1.00 56.97 90 LEU A CA 1
ATOM 691 C C . LEU A 1 90 ? 19.979 -9.089 -2.946 1.00 56.97 90 LEU A C 1
ATOM 693 O O . LEU A 1 90 ? 19.676 -10.144 -2.382 1.00 56.97 90 LEU A O 1
ATOM 697 N N . ASP A 1 91 ? 21.015 -9.004 -3.780 1.00 56.56 91 ASP A N 1
ATOM 698 C CA . ASP A 1 91 ? 21.985 -10.086 -3.925 1.00 56.56 91 ASP A CA 1
ATOM 699 C C . ASP A 1 91 ? 22.854 -10.134 -2.655 1.00 56.56 91 ASP A C 1
ATOM 701 O O . ASP A 1 91 ? 23.971 -9.627 -2.597 1.00 56.56 91 ASP A O 1
ATOM 705 N N . LEU A 1 92 ? 22.316 -10.725 -1.581 1.00 58.28 92 LEU A N 1
ATOM 706 C CA . LEU A 1 92 ? 22.985 -10.907 -0.281 1.00 58.28 92 LEU A CA 1
ATOM 707 C C . LEU A 1 92 ? 24.137 -11.930 -0.344 1.00 58.28 92 LEU A C 1
ATOM 709 O O . LEU A 1 92 ? 24.542 -12.507 0.670 1.00 58.28 92 LEU A O 1
ATOM 713 N N . ARG A 1 93 ? 24.669 -12.210 -1.536 1.00 54.66 93 ARG A N 1
ATOM 714 C CA . ARG A 1 93 ? 25.741 -13.176 -1.742 1.00 54.66 93 ARG A CA 1
ATOM 715 C C . ARG A 1 93 ? 27.082 -12.580 -1.313 1.00 54.66 93 ARG A C 1
ATOM 717 O O . ARG A 1 93 ? 27.820 -12.009 -2.100 1.00 54.66 93 ARG A O 1
ATOM 724 N N . HIS A 1 94 ? 27.399 -12.857 -0.049 1.00 55.25 94 HIS A N 1
ATOM 725 C CA . HIS A 1 94 ? 28.739 -12.987 0.527 1.00 55.25 94 HIS A CA 1
ATOM 726 C C . HIS A 1 94 ? 29.679 -11.784 0.397 1.00 55.25 94 HIS A C 1
ATOM 728 O O . HIS A 1 94 ? 30.692 -11.853 -0.297 1.00 55.25 94 HIS A O 1
ATOM 734 N N . ASP A 1 95 ? 29.470 -10.777 1.242 1.00 49.81 95 ASP A N 1
ATOM 735 C CA . ASP A 1 95 ? 30.599 -9.964 1.683 1.00 49.81 95 ASP A CA 1
ATOM 736 C C . ASP A 1 95 ? 31.349 -10.695 2.817 1.00 49.81 95 ASP A C 1
ATOM 738 O O . ASP A 1 95 ? 31.067 -10.531 4.003 1.00 49.81 95 ASP A O 1
ATOM 742 N N . LYS A 1 96 ? 32.285 -11.581 2.449 1.00 54.56 96 LYS A N 1
ATOM 743 C CA . LYS A 1 96 ? 33.349 -12.053 3.356 1.00 54.56 96 LYS A CA 1
ATOM 744 C C . LYS A 1 96 ? 34.522 -11.069 3.294 1.00 54.56 96 LYS A C 1
ATOM 746 O O . LYS A 1 96 ? 35.642 -11.463 2.969 1.00 54.56 96 LYS A O 1
ATOM 751 N N . SER A 1 97 ? 34.283 -9.792 3.581 1.00 56.09 97 SER A N 1
ATOM 752 C CA . SER A 1 97 ? 35.379 -8.839 3.730 1.00 56.09 97 SER A CA 1
ATOM 753 C C . SER A 1 97 ? 36.100 -9.076 5.053 1.00 56.09 97 SER A C 1
ATOM 755 O O . SER A 1 97 ? 35.567 -8.912 6.147 1.00 56.09 97 SER A O 1
ATOM 757 N N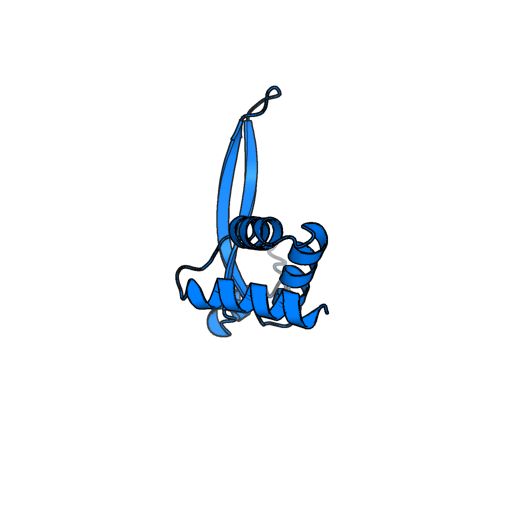 . GLN A 1 98 ? 37.328 -9.555 4.881 1.00 54.62 98 GLN A N 1
ATOM 758 C CA . GLN A 1 98 ? 38.382 -9.799 5.851 1.00 54.62 98 GLN A CA 1
ATOM 759 C C . GLN A 1 98 ? 38.412 -8.787 7.002 1.00 54.62 98 GLN A C 1
ATOM 761 O O . GLN A 1 98 ? 38.720 -7.614 6.806 1.00 54.62 98 GLN A O 1
ATOM 766 N N . VAL A 1 99 ? 38.232 -9.290 8.223 1.00 51.78 99 VAL A N 1
ATOM 767 C CA . VAL A 1 99 ? 38.837 -8.671 9.404 1.00 51.78 99 VAL A CA 1
ATOM 768 C C . VAL A 1 99 ? 40.310 -9.080 9.384 1.00 51.78 99 VAL A C 1
ATOM 770 O O . VAL A 1 99 ? 40.634 -10.249 9.605 1.00 51.78 99 VAL A O 1
ATOM 773 N N . ARG A 1 100 ? 41.179 -8.140 9.016 1.00 50.09 100 ARG A N 1
ATOM 774 C CA . ARG A 1 100 ? 42.619 -8.206 9.278 1.00 50.09 100 ARG A CA 1
ATOM 775 C C . ARG A 1 100 ? 42.936 -7.395 10.521 1.00 50.09 100 ARG A C 1
ATOM 777 O O . ARG A 1 100 ? 42.334 -6.309 10.659 1.00 50.09 100 ARG A O 1
#

Foldseek 3Di:
DLVVLLVLLLVVQVVCAPVFDWLVVSLVVVVVVVDDSVSNVVSVVVCVVVQQKAFDDKDWDWDQDPVGIDIDIITGIHGRDPVRNVVVPPPPPDPPPDDD